Protein AF-A0A1B6HP76-F1 (afdb_monomer_lite)

Radius of gyration: 18.21 Å; chains: 1; bounding box: 45×34×46 Å

Organism: NCBI:txid320908

Sequence (136 aa):
KVAGKNGHASSLRLLALNETFSRAKGLRVGAERPWDQPGVLRDQQDVLLFLCDVDVVFSARFLDRCRWNSRPGSRVYYPVVFSLYNPHVVYTLQGKKVPSETDQLVISRDTGFWRDFGFGMTCQYKSDFLRVRGFE

Secondary structure (DSSP, 8-state):
----S-S--TT------SS---HHHHHHHHHHS---STTT--TT---EEEE--TT----HHHHHHHHHH-BTTTB-B----EEEPPHHHHTGGGTPPP--TTTT---STTTEEE-SS--S-EEEEHHHHHHTTS--

Foldseek 3Di:
DPDDPDDPPLPDDDDDDPDPDDLQVVVVCVLQDDDPDPPPDDNPDWDKDWQDDPPDDDDPVVVVVLVVQEDAPPGKDDDWDWDFDDQCVLQVVVVHDRDDPVVLPDDDPSGTDTDPDDRRTIIYISNVCVVVVHDD

InterPro domains:
  IPR008428 Chondroitin N-acetylgalactosaminyltransferase [PF05679] (10-135)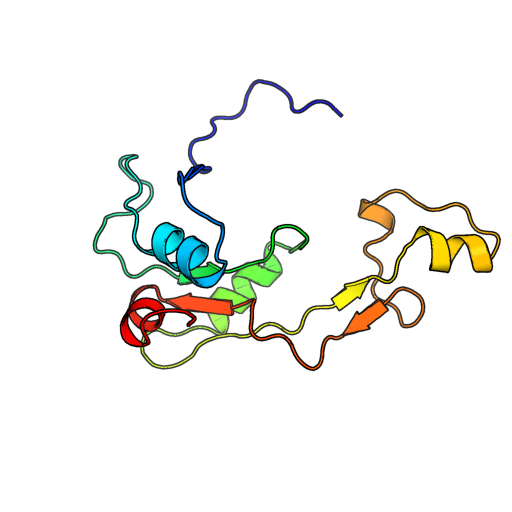
  IPR029044 Nucleotide-diphospho-sugar transferases [G3DSA:3.90.550.10] (11-136)
  IPR029044 Nucleotide-diphospho-sugar transferases [SSF53448] (48-135)
  IPR051227 Chondroitin sulfate glycosyltransferase [PTHR12369] (7-136)

Structure (mmCIF, N/CA/C/O backbone):
data_AF-A0A1B6HP76-F1
#
_entry.id   AF-A0A1B6HP76-F1
#
loop_
_atom_site.group_PDB
_atom_site.id
_atom_site.type_symbol
_atom_site.label_atom_id
_atom_site.label_alt_id
_atom_site.label_comp_id
_atom_site.label_asym_id
_atom_site.label_entity_id
_atom_site.label_seq_id
_atom_site.pdbx_PDB_ins_code
_atom_site.Cartn_x
_atom_site.Cartn_y
_atom_site.Cartn_z
_atom_site.occupancy
_atom_site.B_iso_or_equiv
_atom_site.auth_seq_id
_atom_site.auth_comp_id
_atom_site.auth_asym_id
_atom_site.auth_atom_id
_atom_site.pdbx_PDB_model_num
ATOM 1 N N . LYS A 1 1 ? -1.131 13.540 -18.204 1.00 32.69 1 LYS A N 1
ATOM 2 C CA . LYS A 1 1 ? -2.512 14.018 -18.469 1.00 32.69 1 LYS A CA 1
ATOM 3 C C . LYS A 1 1 ? -3.023 14.662 -17.193 1.00 32.69 1 LYS A C 1
ATOM 5 O O . LYS A 1 1 ? -2.959 14.028 -16.152 1.00 32.69 1 LYS A O 1
ATOM 10 N N . VAL A 1 2 ? -3.426 15.926 -17.286 1.00 32.59 2 VAL A N 1
ATOM 11 C CA . VAL A 1 2 ? -3.998 16.728 -16.198 1.00 32.59 2 VAL A CA 1
ATOM 12 C C . VAL A 1 2 ? -5.201 15.992 -15.608 1.00 32.59 2 VAL A C 1
ATOM 14 O O . VAL A 1 2 ? -6.053 15.525 -16.365 1.00 32.59 2 VAL A O 1
ATOM 17 N N . ALA A 1 3 ? -5.246 15.859 -14.280 1.00 37.62 3 ALA A N 1
ATOM 18 C CA . ALA A 1 3 ? -6.401 15.328 -13.568 1.00 37.62 3 ALA A CA 1
ATOM 19 C C . ALA A 1 3 ? -7.626 16.191 -13.903 1.00 37.62 3 ALA A C 1
ATOM 21 O O . ALA A 1 3 ? -7.684 17.380 -13.583 1.00 37.62 3 ALA A O 1
ATOM 22 N N . GLY A 1 4 ? -8.573 15.592 -14.621 1.00 31.83 4 GLY A N 1
ATOM 23 C CA . GLY A 1 4 ? -9.824 16.225 -14.996 1.00 31.83 4 GLY A CA 1
ATOM 24 C C . GLY A 1 4 ? -10.656 16.538 -13.759 1.00 31.83 4 GLY A C 1
ATOM 25 O O . GLY A 1 4 ? -10.973 15.656 -12.963 1.00 31.83 4 GLY A O 1
ATOM 26 N N . LYS A 1 5 ? -11.032 17.811 -13.633 1.00 40.16 5 LYS A N 1
ATOM 27 C CA . LYS A 1 5 ? -12.183 18.265 -12.852 1.00 40.16 5 LYS A CA 1
ATOM 28 C C . LYS A 1 5 ? -13.416 17.497 -13.342 1.00 40.16 5 LYS A C 1
ATOM 30 O O . LYS A 1 5 ? -13.812 17.723 -14.480 1.00 40.16 5 LYS A O 1
ATOM 35 N N . ASN A 1 6 ? -13.936 16.575 -12.523 1.00 37.81 6 ASN A N 1
ATOM 36 C CA . ASN A 1 6 ? -15.337 16.098 -12.439 1.00 37.81 6 ASN A CA 1
ATOM 37 C C . ASN A 1 6 ? -15.433 14.630 -11.973 1.00 37.81 6 ASN A C 1
ATOM 39 O O . ASN A 1 6 ? -15.997 13.779 -12.652 1.00 37.81 6 ASN A O 1
ATOM 43 N N . GLY A 1 7 ? -14.920 14.338 -10.777 1.00 38.97 7 GLY A N 1
ATOM 44 C CA . GLY A 1 7 ? -15.251 13.123 -10.030 1.00 38.97 7 GLY A CA 1
ATOM 45 C C . GLY A 1 7 ? -15.368 13.486 -8.556 1.00 38.97 7 GLY A C 1
ATOM 46 O O . GLY A 1 7 ? -14.484 14.155 -8.026 1.00 38.97 7 GLY A O 1
ATOM 47 N N . HIS A 1 8 ? -16.474 13.141 -7.900 1.00 43.59 8 HIS A N 1
ATOM 48 C CA . HIS A 1 8 ? -16.643 13.401 -6.470 1.00 43.59 8 HIS A CA 1
ATOM 49 C C . HIS A 1 8 ? -15.506 12.747 -5.669 1.00 43.59 8 HIS A C 1
ATOM 51 O O . HIS A 1 8 ? -15.360 11.529 -5.659 1.00 43.59 8 HIS A O 1
ATOM 57 N N . ALA A 1 9 ? -14.720 13.569 -4.972 1.00 52.56 9 ALA A N 1
ATOM 58 C CA . ALA A 1 9 ? -13.631 13.175 -4.078 1.00 52.56 9 ALA A CA 1
ATOM 59 C C . ALA A 1 9 ? -14.132 12.565 -2.747 1.00 52.56 9 ALA A C 1
ATOM 61 O O . ALA A 1 9 ? -13.529 12.776 -1.699 1.00 52.56 9 ALA A O 1
ATOM 62 N N . SER A 1 10 ? -15.253 11.838 -2.748 1.00 62.25 10 SER A N 1
ATOM 63 C CA . SER A 1 10 ? -15.909 11.351 -1.523 1.00 62.25 10 SER A CA 1
ATOM 64 C C . SER A 1 10 ? -15.186 10.181 -0.847 1.00 62.25 10 SER A C 1
ATOM 66 O O . SER A 1 10 ? -15.558 9.782 0.247 1.00 62.25 10 SER A O 1
ATOM 68 N N . SER A 1 11 ? -14.150 9.615 -1.470 1.00 76.69 11 SER A N 1
ATOM 69 C CA . SER A 1 11 ? -13.377 8.488 -0.929 1.00 76.69 11 SER A CA 1
ATOM 70 C C . SER A 1 11 ? -11.897 8.805 -0.707 1.00 76.69 11 SER A C 1
ATOM 72 O O . SER A 1 11 ? -11.108 7.891 -0.478 1.00 76.69 11 SER A O 1
ATOM 74 N N . LEU A 1 12 ? -11.505 10.085 -0.743 1.00 85.69 12 LEU A N 1
ATOM 75 C CA . LEU A 1 12 ? -10.151 10.528 -0.408 1.00 85.69 12 LEU A CA 1
ATOM 76 C C . LEU A 1 12 ? -10.184 11.545 0.736 1.00 85.69 12 LEU A C 1
ATOM 78 O O . LEU A 1 12 ? -10.937 12.514 0.697 1.00 85.69 12 LEU A O 1
ATOM 82 N N . ARG A 1 13 ? -9.312 11.352 1.727 1.00 86.75 13 ARG A N 1
ATOM 83 C CA . ARG A 1 13 ? -9.107 12.290 2.832 1.00 86.75 13 ARG A CA 1
ATOM 84 C C . ARG A 1 13 ? -7.619 12.525 3.040 1.00 86.75 13 ARG A C 1
ATOM 86 O O . ARG A 1 13 ? -6.851 11.573 3.136 1.00 86.75 13 ARG A O 1
ATOM 93 N N . LEU A 1 14 ? -7.236 13.793 3.152 1.00 90.12 14 LEU A N 1
ATOM 94 C CA . LEU A 1 14 ? -5.881 14.207 3.497 1.00 90.12 14 LEU A CA 1
ATOM 95 C C . LEU A 1 14 ? -5.837 14.638 4.966 1.00 90.12 14 LEU A C 1
ATOM 97 O O . LEU A 1 14 ? -6.643 15.462 5.394 1.00 90.12 14 LEU A O 1
ATOM 101 N N . LEU A 1 15 ? -4.887 14.094 5.725 1.00 90.50 15 LEU A N 1
ATOM 102 C CA . LEU A 1 15 ? -4.619 14.478 7.110 1.00 90.50 15 LEU A CA 1
ATOM 103 C C . LEU A 1 15 ? -3.258 15.171 7.170 1.00 90.50 15 LEU A C 1
ATOM 105 O O . LEU A 1 15 ? -2.228 14.523 7.007 1.00 90.50 15 LEU A O 1
ATOM 109 N N . ALA A 1 16 ? -3.260 16.485 7.389 1.00 92.88 16 ALA A N 1
ATOM 110 C CA . ALA A 1 16 ? -2.043 17.266 7.582 1.00 92.88 16 ALA A CA 1
ATOM 111 C C . ALA A 1 16 ? -1.764 17.428 9.080 1.00 92.88 16 ALA A C 1
ATOM 113 O O . ALA A 1 16 ? -2.647 17.833 9.838 1.00 92.88 16 ALA A O 1
ATOM 114 N N . LEU A 1 17 ? -0.539 17.115 9.500 1.00 92.69 17 LEU A N 1
ATOM 115 C CA . LEU A 1 17 ? -0.081 17.268 10.878 1.00 92.69 17 LEU A CA 1
ATOM 116 C C . LEU A 1 17 ? 1.062 18.281 10.910 1.00 92.69 17 LEU A C 1
ATOM 118 O O . LEU A 1 17 ? 1.961 18.225 10.073 1.00 92.69 17 LEU A O 1
ATOM 122 N N . ASN A 1 18 ? 1.021 19.204 11.869 1.00 94.88 18 ASN A N 1
ATOM 123 C CA . ASN A 1 18 ? 2.077 20.192 12.081 1.00 94.88 18 ASN A CA 1
ATOM 124 C C . ASN A 1 18 ? 3.122 19.649 13.069 1.00 94.88 18 ASN A C 1
ATOM 126 O O . ASN A 1 18 ? 3.294 20.172 14.167 1.00 94.88 18 ASN A O 1
ATOM 130 N N . GLU A 1 19 ? 3.745 18.531 12.709 1.00 94.00 19 GLU A N 1
ATOM 131 C CA . GLU A 1 19 ? 4.777 17.852 13.496 1.00 94.00 19 GLU A CA 1
ATOM 132 C C . GLU A 1 19 ? 5.792 17.178 12.561 1.00 94.00 19 GLU A C 1
ATOM 134 O O . GLU A 1 19 ? 5.532 16.996 11.369 1.00 94.00 19 GLU A O 1
ATOM 139 N N . THR A 1 20 ? 6.959 16.798 13.090 1.00 95.12 20 THR A N 1
ATOM 140 C CA . THR A 1 20 ? 7.945 16.025 12.326 1.00 95.12 20 THR A CA 1
ATOM 141 C C . THR A 1 20 ? 7.351 14.681 11.918 1.00 95.12 20 THR A C 1
ATOM 143 O O . THR A 1 20 ? 6.765 13.970 12.733 1.00 95.12 20 THR A O 1
ATOM 146 N N . PHE A 1 21 ? 7.524 14.315 10.649 1.00 92.12 21 PHE A N 1
ATOM 147 C CA . PHE A 1 21 ? 6.973 13.076 10.122 1.00 92.12 21 PHE A CA 1
ATOM 148 C C . PHE A 1 21 ? 7.524 11.838 10.846 1.00 92.12 21 PHE A C 1
ATOM 150 O O . PHE A 1 21 ? 8.732 11.664 10.998 1.00 92.12 21 PHE A O 1
ATOM 157 N N . SER A 1 22 ? 6.613 10.934 11.203 1.00 92.38 22 SER A N 1
ATOM 158 C CA . SER A 1 22 ? 6.906 9.560 11.605 1.00 92.38 22 SER A CA 1
ATOM 159 C C . SER A 1 22 ? 5.904 8.628 10.930 1.00 92.38 22 SER A C 1
ATOM 161 O O . SER A 1 22 ? 4.693 8.861 10.984 1.00 92.38 22 SER A O 1
ATOM 163 N N . ARG A 1 23 ? 6.399 7.548 10.312 1.00 91.00 23 ARG A N 1
ATOM 164 C CA . ARG A 1 23 ? 5.555 6.538 9.655 1.00 91.00 23 ARG A CA 1
ATOM 165 C C . ARG A 1 23 ? 4.567 5.919 10.643 1.00 91.00 23 ARG A C 1
ATOM 167 O O . ARG A 1 23 ? 3.373 5.881 10.361 1.00 91.00 23 ARG A O 1
ATOM 174 N N . ALA A 1 24 ? 5.060 5.486 11.804 1.00 90.19 24 ALA A N 1
ATOM 175 C CA . ALA A 1 24 ? 4.257 4.913 12.882 1.00 90.19 24 ALA A CA 1
ATOM 176 C C . ALA A 1 24 ? 3.101 5.843 13.280 1.00 90.19 24 ALA A C 1
ATOM 178 O O . ALA A 1 24 ? 1.932 5.445 13.294 1.00 90.19 24 ALA A O 1
ATOM 179 N N . LYS A 1 25 ? 3.417 7.125 13.502 1.00 91.94 25 LYS A N 1
ATOM 180 C CA . LYS A 1 25 ? 2.433 8.157 13.840 1.00 91.94 25 LYS A CA 1
ATOM 181 C C . LYS A 1 25 ? 1.417 8.375 12.719 1.00 91.94 25 LYS A C 1
ATOM 183 O O . LYS A 1 25 ? 0.221 8.420 12.998 1.00 91.94 25 LYS A O 1
ATOM 188 N N . GLY A 1 26 ? 1.874 8.480 11.471 1.00 92.50 26 GLY A N 1
ATOM 189 C CA . GLY A 1 26 ? 1.010 8.677 10.306 1.00 92.50 26 GLY A CA 1
ATOM 190 C C . GLY A 1 26 ? -0.008 7.548 10.138 1.00 92.50 26 GLY A C 1
ATOM 191 O O . GLY A 1 26 ? -1.202 7.813 9.993 1.00 92.50 26 GLY A O 1
ATOM 192 N N . LEU A 1 27 ? 0.440 6.294 10.251 1.00 92.94 27 LEU A N 1
ATOM 193 C CA . LEU A 1 27 ? -0.433 5.117 10.188 1.00 92.94 27 LEU A CA 1
ATOM 194 C C . LEU A 1 27 ? -1.441 5.100 11.340 1.00 92.94 27 LEU A C 1
ATOM 196 O O . LEU A 1 27 ? -2.628 4.858 11.120 1.00 92.94 27 LEU A O 1
ATOM 200 N N . ARG A 1 28 ? -0.988 5.413 12.560 1.00 91.81 28 ARG A N 1
ATOM 201 C CA . ARG A 1 28 ? -1.858 5.482 13.737 1.00 91.81 28 ARG A CA 1
ATOM 202 C C . ARG A 1 28 ? -2.957 6.526 13.578 1.00 91.81 28 ARG A C 1
ATOM 204 O O . ARG A 1 28 ? -4.130 6.209 13.746 1.00 91.81 28 ARG A O 1
ATOM 211 N N . VAL A 1 29 ? -2.585 7.750 13.211 1.00 92.19 29 VAL A N 1
ATOM 212 C CA . VAL A 1 29 ? -3.539 8.844 13.006 1.00 92.19 29 VAL A CA 1
ATOM 213 C C . VAL A 1 29 ? -4.507 8.508 11.869 1.00 92.19 29 VAL A C 1
ATOM 215 O O . VAL A 1 29 ? -5.706 8.730 12.017 1.00 92.19 29 VAL A O 1
ATOM 218 N N . GLY A 1 30 ? -4.027 7.918 10.771 1.00 91.06 30 GLY A N 1
ATOM 219 C CA . GLY A 1 30 ? -4.880 7.476 9.666 1.00 91.06 30 GLY A CA 1
ATOM 220 C C . GLY A 1 30 ? -5.904 6.406 10.064 1.00 91.06 30 GLY A C 1
ATOM 221 O O . GLY A 1 30 ? -7.043 6.458 9.609 1.00 91.06 30 GLY A O 1
ATOM 222 N N . ALA A 1 31 ? -5.530 5.468 10.939 1.00 90.75 31 ALA A N 1
ATOM 223 C CA . ALA A 1 31 ? -6.416 4.403 11.415 1.00 90.75 31 ALA A CA 1
ATOM 224 C C . ALA A 1 31 ? -7.413 4.867 12.495 1.00 90.75 31 ALA A C 1
ATOM 226 O O . ALA A 1 31 ? -8.545 4.378 12.559 1.00 90.75 31 ALA A O 1
ATOM 227 N N . GLU A 1 32 ? -6.992 5.781 13.375 1.00 8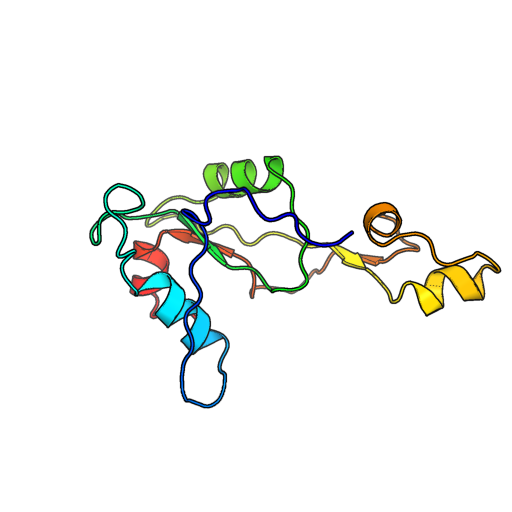8.00 32 GLU A N 1
ATOM 228 C CA . GLU A 1 32 ? -7.800 6.252 14.504 1.00 88.00 32 GLU A CA 1
ATOM 229 C C . GLU A 1 32 ? -8.809 7.328 14.098 1.00 88.00 32 GLU A C 1
ATOM 231 O O . GLU A 1 32 ? -9.902 7.360 14.661 1.00 88.00 32 GLU A O 1
ATOM 236 N N . ARG A 1 33 ? -8.477 8.200 13.135 1.00 86.56 33 ARG A N 1
ATOM 237 C CA . ARG A 1 33 ? -9.310 9.363 12.805 1.00 86.56 33 ARG A CA 1
ATOM 238 C C . ARG A 1 33 ? -10.627 8.959 12.110 1.00 86.56 33 ARG A C 1
ATOM 240 O O . ARG A 1 33 ? -10.577 8.460 10.985 1.00 86.56 33 ARG A O 1
ATOM 247 N N . PRO A 1 34 ? -11.794 9.272 12.712 1.00 78.56 34 PRO A N 1
ATOM 248 C CA . PRO A 1 34 ? -13.127 9.137 12.112 1.00 78.56 34 PRO A CA 1
ATOM 249 C C . PRO A 1 34 ? -13.232 9.666 10.692 1.00 78.56 34 PRO A C 1
ATOM 251 O O . PRO A 1 34 ? -12.663 10.717 10.403 1.00 78.56 34 PRO A O 1
ATOM 254 N N . TRP A 1 35 ? -13.983 8.994 9.821 1.00 80.06 35 TRP A N 1
ATOM 255 C CA . TRP A 1 35 ? -14.417 9.597 8.562 1.00 80.06 35 TRP A CA 1
ATOM 256 C C . TRP A 1 35 ? -15.615 10.501 8.842 1.00 80.06 35 TRP A C 1
ATOM 258 O O . TRP A 1 35 ? -16.682 10.020 9.201 1.00 80.06 35 TRP A O 1
ATOM 268 N N . ASP A 1 36 ? -15.447 11.808 8.642 1.00 70.50 36 ASP A N 1
ATOM 269 C CA . ASP A 1 36 ? -16.478 12.806 8.965 1.00 70.50 36 ASP A CA 1
ATOM 270 C C . ASP A 1 36 ? -17.699 12.738 8.018 1.00 70.50 36 ASP A C 1
ATOM 272 O O . ASP A 1 36 ? -18.724 13.373 8.257 1.00 70.50 36 ASP A O 1
ATOM 276 N N . GLN A 1 37 ? -17.601 11.971 6.923 1.00 68.81 37 GLN A N 1
ATOM 277 C CA . GLN A 1 37 ? -18.659 11.836 5.925 1.00 68.81 37 GLN A CA 1
ATOM 278 C C . GLN A 1 37 ? -19.683 10.755 6.315 1.00 68.81 37 GLN A C 1
ATOM 280 O O . GLN A 1 37 ? -19.317 9.579 6.448 1.00 68.81 37 GLN A O 1
ATOM 285 N N . PRO A 1 38 ? -20.980 11.108 6.423 1.00 60.59 38 PRO A N 1
ATOM 286 C CA . PRO A 1 38 ? -22.043 10.145 6.677 1.00 60.59 38 PRO A CA 1
ATOM 287 C C . PRO A 1 38 ? -22.050 9.023 5.630 1.00 60.59 38 PRO A C 1
ATOM 289 O O . PRO A 1 38 ? -22.068 9.282 4.430 1.00 60.59 38 PRO A O 1
ATOM 292 N N . GLY A 1 39 ? -22.065 7.768 6.085 1.00 60.25 39 GLY A N 1
ATOM 293 C CA . GLY A 1 39 ? -22.223 6.593 5.218 1.00 60.25 39 GLY A CA 1
ATOM 294 C C . GLY A 1 39 ? -20.935 5.972 4.669 1.00 60.25 39 GLY A C 1
ATOM 295 O O . GLY A 1 39 ? -21.028 4.924 4.038 1.00 60.25 39 GLY A O 1
ATOM 296 N N . VAL A 1 40 ? -19.752 6.546 4.931 1.00 64.06 40 VAL A N 1
ATOM 297 C CA . VAL A 1 40 ? -18.476 5.946 4.495 1.00 64.06 40 VAL A CA 1
ATOM 298 C C . VAL A 1 40 ? -17.992 4.892 5.492 1.00 64.06 40 VAL A C 1
ATOM 300 O O . VAL A 1 40 ? -17.835 3.734 5.121 1.00 64.06 40 VAL A O 1
ATOM 303 N N . LEU A 1 41 ? -17.809 5.258 6.764 1.00 61.81 41 LEU A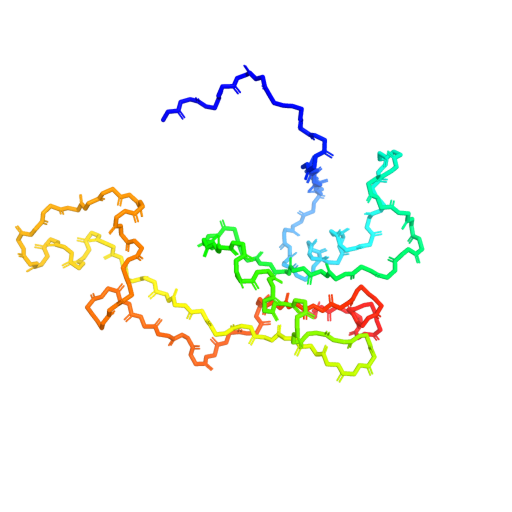 N 1
ATOM 304 C CA . LEU A 1 41 ? -17.444 4.349 7.857 1.00 61.81 41 LEU A CA 1
ATOM 305 C C . LEU A 1 41 ? -18.007 4.900 9.172 1.00 61.81 41 LEU A C 1
ATOM 307 O O . LEU A 1 41 ? -17.892 6.094 9.430 1.00 61.81 41 LEU A O 1
ATOM 311 N N . ARG A 1 42 ? -18.618 4.052 10.011 1.00 62.03 42 ARG A N 1
ATOM 312 C CA . ARG A 1 42 ? -19.019 4.447 11.376 1.00 62.03 42 ARG A CA 1
ATOM 313 C C . ARG A 1 42 ? -17.824 4.302 12.319 1.00 62.03 42 ARG A C 1
ATOM 315 O O . ARG A 1 42 ? -17.079 3.333 12.199 1.00 62.03 42 ARG A O 1
ATOM 322 N N . ASP A 1 43 ? -17.695 5.190 13.302 1.00 59.47 43 ASP A N 1
ATOM 323 C CA . ASP A 1 43 ? -16.550 5.237 14.234 1.00 59.47 43 ASP A CA 1
ATOM 324 C C . ASP A 1 43 ? -16.234 3.924 14.959 1.00 59.47 43 ASP A C 1
ATOM 326 O O . ASP A 1 43 ? -15.076 3.654 15.282 1.00 59.47 43 ASP A O 1
ATOM 330 N N . GLN A 1 44 ? -17.246 3.082 15.167 1.00 63.72 44 GLN A N 1
ATOM 331 C CA . GLN A 1 44 ? -17.135 1.809 15.882 1.00 63.72 44 GLN A CA 1
ATOM 332 C C . GLN A 1 44 ? -16.974 0.583 14.973 1.00 63.72 44 GLN A C 1
ATOM 334 O O . GLN A 1 44 ? -16.986 -0.543 15.466 1.00 63.72 44 GLN A O 1
ATOM 339 N N . GLN A 1 45 ? -16.860 0.757 13.655 1.00 80.12 45 GLN A N 1
ATOM 340 C CA . GLN A 1 45 ? -16.766 -0.389 12.759 1.00 80.12 45 GLN A CA 1
ATOM 341 C C . GLN A 1 45 ? -15.335 -0.932 12.717 1.00 80.12 45 GLN A C 1
ATOM 343 O O . GLN A 1 45 ? -14.380 -0.197 12.455 1.00 80.12 45 GLN A O 1
ATOM 348 N N . ASP A 1 46 ? -15.192 -2.235 12.961 1.00 89.69 46 ASP A N 1
ATOM 349 C CA . ASP A 1 46 ? -13.919 -2.915 12.761 1.00 89.69 46 ASP A CA 1
ATOM 350 C C . ASP A 1 46 ? -13.697 -3.149 11.265 1.00 89.69 46 ASP A C 1
ATOM 352 O O . ASP A 1 46 ? -14.343 -3.987 10.631 1.00 89.69 46 ASP A O 1
ATOM 356 N N . VAL A 1 47 ? -12.815 -2.339 10.690 1.00 91.62 47 VAL A N 1
ATOM 357 C CA . VAL A 1 47 ? -12.545 -2.293 9.253 1.00 91.62 47 VAL A CA 1
ATOM 358 C C . VAL A 1 47 ? -11.229 -2.979 8.929 1.00 91.62 47 VAL A C 1
ATOM 360 O O . VAL A 1 47 ? -10.282 -2.929 9.713 1.00 91.62 47 VAL A O 1
ATOM 363 N N . LEU A 1 48 ? -11.151 -3.580 7.743 1.00 94.50 48 LEU A N 1
ATOM 364 C CA . LEU A 1 48 ? -9.889 -4.072 7.207 1.00 94.50 48 LEU A CA 1
ATOM 365 C C . LEU A 1 48 ? -9.072 -2.890 6.675 1.00 94.50 48 LEU A C 1
ATOM 367 O O . LEU A 1 48 ? -9.482 -2.224 5.725 1.00 94.50 48 LEU A O 1
ATOM 371 N N . LEU A 1 49 ? -7.914 -2.653 7.280 1.00 94.81 49 LEU A N 1
ATOM 372 C CA . LEU A 1 49 ? -6.956 -1.639 6.864 1.00 94.81 49 LEU A CA 1
ATOM 373 C C . LEU A 1 49 ? -5.934 -2.273 5.926 1.00 94.81 49 LEU A C 1
ATOM 375 O O . LEU A 1 49 ? -5.334 -3.291 6.271 1.00 94.81 49 LEU A O 1
ATOM 379 N N . PHE A 1 50 ? -5.704 -1.648 4.774 1.00 96.00 50 PHE A N 1
ATOM 380 C CA . PHE A 1 50 ? -4.513 -1.887 3.966 1.00 96.00 50 PHE A CA 1
ATOM 381 C C . PHE A 1 50 ? -3.554 -0.718 4.176 1.00 96.00 50 PHE A C 1
ATOM 383 O O . PHE A 1 50 ? -3.843 0.409 3.781 1.00 96.00 50 PHE A O 1
ATOM 390 N N . LEU A 1 51 ? -2.436 -0.992 4.838 1.00 95.06 51 LEU A N 1
ATOM 391 C CA . LEU A 1 51 ? -1.382 -0.021 5.099 1.00 95.06 51 LEU A CA 1
ATOM 392 C C . LEU A 1 51 ? -0.311 -0.197 4.019 1.00 95.06 51 LEU A C 1
ATOM 394 O O . LEU A 1 51 ? 0.231 -1.295 3.868 1.00 95.06 51 LEU A O 1
ATOM 398 N N . CYS A 1 52 ? -0.051 0.858 3.246 1.00 94.25 52 CYS A N 1
ATOM 399 C CA . CYS A 1 52 ? 0.844 0.826 2.094 1.00 94.25 52 CYS A CA 1
ATOM 400 C C . CYS A 1 52 ? 1.722 2.075 2.003 1.00 94.25 52 CYS A C 1
ATOM 402 O O . CYS A 1 52 ? 1.338 3.148 2.472 1.00 94.25 52 CYS A O 1
ATOM 404 N N . ASP A 1 53 ? 2.878 1.925 1.359 1.00 91.56 53 ASP A N 1
ATOM 405 C CA . ASP A 1 53 ? 3.733 3.053 1.005 1.00 91.56 53 ASP A CA 1
ATOM 406 C C . ASP A 1 53 ? 3.148 3.821 -0.198 1.00 91.56 53 ASP A C 1
ATOM 408 O O . ASP A 1 53 ? 2.287 3.323 -0.931 1.00 91.56 53 ASP A O 1
ATOM 412 N N . VAL A 1 54 ? 3.590 5.069 -0.378 1.00 91.88 54 VAL A N 1
ATOM 413 C CA . VAL A 1 54 ? 3.078 5.990 -1.413 1.00 91.88 54 VAL A CA 1
ATOM 414 C C . VAL A 1 54 ? 3.569 5.657 -2.825 1.00 91.88 54 VAL A C 1
ATOM 416 O O . VAL A 1 54 ? 3.018 6.154 -3.802 1.00 91.88 54 VAL A O 1
ATOM 419 N N . ASP A 1 55 ? 4.601 4.827 -2.931 1.00 91.00 55 ASP A N 1
ATOM 420 C CA . ASP A 1 55 ? 5.303 4.436 -4.153 1.00 91.00 55 ASP A CA 1
ATOM 421 C C . ASP A 1 55 ? 4.932 3.015 -4.615 1.00 91.00 55 ASP A C 1
ATOM 423 O O . ASP A 1 55 ? 5.702 2.343 -5.301 1.00 91.00 55 ASP A O 1
ATOM 427 N N . VAL A 1 56 ? 3.730 2.549 -4.261 1.00 92.00 56 VAL A N 1
ATOM 428 C CA . VAL A 1 56 ? 3.255 1.199 -4.582 1.00 92.00 56 VAL A CA 1
ATOM 429 C C . VAL A 1 56 ? 2.093 1.225 -5.566 1.00 92.00 56 VAL A C 1
ATOM 431 O O . VAL A 1 56 ? 1.095 1.917 -5.374 1.00 92.00 56 VAL A O 1
ATOM 434 N N . VAL A 1 57 ? 2.179 0.364 -6.582 1.00 93.81 57 VAL A N 1
ATOM 435 C CA . VAL A 1 57 ? 1.064 0.045 -7.480 1.00 93.81 57 VAL A CA 1
ATOM 436 C C . VAL A 1 57 ? 0.469 -1.309 -7.100 1.00 93.81 57 VAL A C 1
ATOM 438 O O . VAL A 1 57 ? 1.185 -2.298 -6.943 1.00 93.81 57 VAL A O 1
ATOM 441 N N . PHE A 1 58 ? -0.857 -1.378 -6.979 1.00 94.56 58 PHE A N 1
ATOM 442 C CA . PHE A 1 58 ? -1.581 -2.613 -6.680 1.00 94.56 58 PHE A CA 1
ATOM 443 C C . PHE A 1 58 ? -2.841 -2.754 -7.540 1.00 94.56 58 PHE A C 1
ATOM 445 O O . PHE A 1 58 ? -3.366 -1.790 -8.090 1.00 94.56 58 PHE A O 1
ATOM 452 N N . SER A 1 59 ? -3.333 -3.988 -7.661 1.00 93.75 59 SER A N 1
ATOM 453 C CA . SER A 1 59 ? -4.546 -4.316 -8.419 1.00 93.75 59 SER A CA 1
ATOM 454 C C . SER A 1 59 ? -5.743 -4.560 -7.502 1.00 93.75 59 SER A C 1
ATOM 456 O O . SER A 1 59 ? -5.586 -4.874 -6.325 1.00 93.75 59 SER A O 1
ATOM 458 N N . ALA A 1 60 ? -6.960 -4.534 -8.049 1.00 95.50 60 ALA A N 1
ATOM 459 C CA . ALA A 1 60 ? -8.154 -4.944 -7.302 1.00 95.50 60 ALA A CA 1
ATOM 460 C C . ALA A 1 60 ? -8.035 -6.384 -6.758 1.00 95.50 60 ALA A C 1
ATOM 462 O O . ALA A 1 60 ? -8.355 -6.644 -5.602 1.00 95.50 60 ALA A O 1
ATOM 463 N N . ARG A 1 61 ? -7.443 -7.302 -7.538 1.00 95.94 61 ARG A N 1
ATOM 464 C CA . ARG A 1 61 ? -7.186 -8.693 -7.120 1.00 95.94 61 ARG A CA 1
ATOM 465 C C . ARG A 1 61 ? -6.255 -8.795 -5.905 1.00 95.94 61 ARG A C 1
ATOM 467 O O . ARG A 1 61 ? -6.278 -9.794 -5.189 1.00 95.94 61 ARG A O 1
ATOM 474 N N . PHE A 1 62 ? -5.389 -7.806 -5.682 1.00 96.00 62 PHE A N 1
ATOM 475 C CA . PHE A 1 62 ? -4.595 -7.743 -4.456 1.00 96.00 62 PHE A CA 1
ATOM 476 C C . PHE A 1 62 ? -5.482 -7.488 -3.228 1.00 96.00 62 PHE A C 1
ATOM 478 O O . PHE A 1 62 ? -5.304 -8.155 -2.210 1.00 96.00 62 PHE A O 1
ATOM 485 N N . LEU A 1 63 ? -6.481 -6.609 -3.338 1.00 96.00 63 LEU A N 1
ATOM 486 C CA . LEU A 1 63 ? -7.413 -6.327 -2.243 1.00 96.00 63 LEU A CA 1
ATOM 487 C C . LEU A 1 63 ? -8.239 -7.565 -1.860 1.00 96.00 63 LEU A C 1
ATOM 489 O O . LEU A 1 63 ? -8.479 -7.797 -0.676 1.00 96.00 63 LEU A O 1
ATOM 493 N N . ASP A 1 64 ? -8.592 -8.419 -2.825 1.00 97.50 64 ASP A N 1
ATOM 494 C CA . ASP A 1 64 ? -9.231 -9.709 -2.528 1.00 97.50 64 ASP A CA 1
ATOM 495 C C . ASP A 1 64 ? -8.320 -10.625 -1.706 1.00 97.50 64 ASP A C 1
ATOM 497 O O . ASP A 1 64 ? -8.771 -11.240 -0.740 1.00 97.50 64 ASP A O 1
ATOM 501 N N . ARG A 1 65 ? -7.013 -10.663 -2.009 1.00 96.94 65 ARG A N 1
ATOM 502 C CA . ARG A 1 65 ? -6.049 -11.418 -1.192 1.00 96.94 65 ARG A CA 1
ATOM 503 C C . ARG A 1 65 ? -5.947 -10.866 0.222 1.00 96.94 65 ARG A C 1
ATOM 505 O O . ARG A 1 65 ? -5.868 -11.668 1.148 1.00 96.94 65 ARG A O 1
ATOM 512 N N . CYS A 1 66 ? -5.989 -9.547 0.399 1.00 97.25 66 CYS A N 1
ATOM 513 C CA . CYS A 1 66 ? -6.067 -8.945 1.727 1.00 97.25 66 CYS A CA 1
ATOM 514 C C . CYS A 1 66 ? -7.303 -9.421 2.491 1.00 97.25 66 CYS A C 1
ATOM 516 O O . CYS A 1 66 ? -7.191 -9.879 3.622 1.00 97.25 66 CYS A O 1
ATOM 518 N N . AR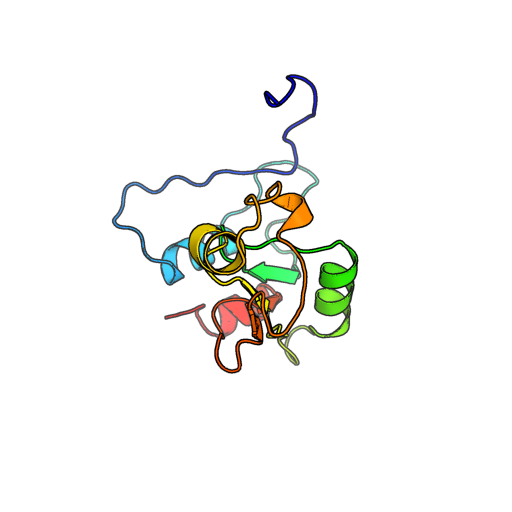G A 1 67 ? -8.476 -9.413 1.853 1.00 96.94 67 ARG A N 1
ATOM 519 C CA . ARG A 1 67 ? -9.722 -9.882 2.479 1.00 96.94 67 ARG A CA 1
ATOM 520 C C . ARG A 1 67 ? -9.681 -11.372 2.815 1.00 96.94 67 ARG A C 1
ATOM 522 O O . ARG A 1 67 ? -10.129 -11.766 3.884 1.00 96.94 67 ARG A O 1
ATOM 529 N N . TRP A 1 68 ? -9.131 -12.204 1.932 1.00 97.31 68 TRP A N 1
ATOM 530 C CA . TRP A 1 68 ? -9.065 -13.654 2.139 1.00 97.31 68 TRP A CA 1
ATOM 531 C C . TRP A 1 68 ? -8.007 -14.096 3.147 1.00 97.31 68 TRP A C 1
ATOM 533 O O . TRP A 1 68 ? -8.161 -15.164 3.740 1.00 97.31 68 TRP A O 1
ATOM 543 N N . ASN A 1 69 ? -6.944 -13.310 3.346 1.00 97.69 69 ASN A N 1
ATOM 544 C CA . ASN A 1 69 ? -5.812 -13.669 4.205 1.00 97.69 69 ASN A CA 1
ATOM 545 C C . ASN A 1 69 ? -5.756 -12.904 5.531 1.00 97.69 69 ASN A C 1
ATOM 547 O O . ASN A 1 69 ? -4.891 -13.199 6.348 1.00 97.69 69 ASN A O 1
ATOM 551 N N . SER A 1 70 ? -6.704 -12.012 5.807 1.00 97.75 70 SER A N 1
ATOM 552 C CA . SER A 1 70 ? -6.820 -11.328 7.099 1.00 97.75 70 SER A CA 1
ATOM 553 C C . SER A 1 70 ? -8.069 -11.798 7.844 1.00 97.75 70 SER A C 1
ATOM 555 O O . SER A 1 70 ? -9.101 -12.071 7.235 1.00 97.75 70 SER A O 1
ATOM 557 N N . ARG A 1 71 ? -7.981 -11.948 9.168 1.00 97.06 71 ARG A N 1
ATOM 558 C CA . ARG A 1 71 ? -9.115 -12.322 10.027 1.00 97.06 71 ARG A CA 1
ATOM 559 C C . ARG A 1 71 ? -8.977 -11.631 11.389 1.00 97.06 71 ARG A C 1
ATOM 561 O O . ARG A 1 71 ? -7.926 -11.823 12.005 1.00 97.06 71 ARG A O 1
ATOM 568 N N . PRO A 1 72 ? -10.010 -10.916 11.881 1.00 95.31 72 PRO A N 1
ATOM 569 C CA . PRO A 1 72 ? -9.921 -10.195 13.148 1.00 95.31 72 PRO A CA 1
ATOM 570 C C . PRO A 1 72 ? -9.552 -11.144 14.286 1.00 95.31 72 PRO A C 1
ATOM 572 O O . PRO A 1 72 ? -10.091 -12.251 14.373 1.00 95.31 72 PRO A O 1
ATOM 575 N N . GLY A 1 73 ? -8.619 -10.730 15.139 1.00 95.31 73 GLY A N 1
ATOM 576 C CA . GLY A 1 73 ? -8.187 -11.479 16.318 1.00 95.31 73 GLY A CA 1
ATOM 577 C C . GLY A 1 73 ? -7.380 -12.745 16.024 1.00 95.31 73 GLY A C 1
ATOM 578 O O . GLY A 1 73 ? -7.040 -13.463 16.959 1.00 95.31 73 GLY A O 1
ATOM 579 N N . SER A 1 74 ? -7.085 -13.050 14.756 1.00 95.69 74 SER A N 1
ATOM 580 C CA . SER A 1 74 ? -6.528 -14.353 14.377 1.00 95.69 74 SER A CA 1
ATOM 581 C C . SER A 1 74 ? -5.416 -14.287 13.336 1.00 95.69 74 SER A C 1
ATOM 583 O O . SER A 1 74 ? -4.454 -15.042 13.457 1.00 95.69 74 SER A O 1
ATOM 585 N N . ARG A 1 75 ? -5.525 -13.440 12.304 1.00 96.12 75 ARG A N 1
ATOM 586 C CA . ARG A 1 75 ? -4.576 -13.464 11.184 1.00 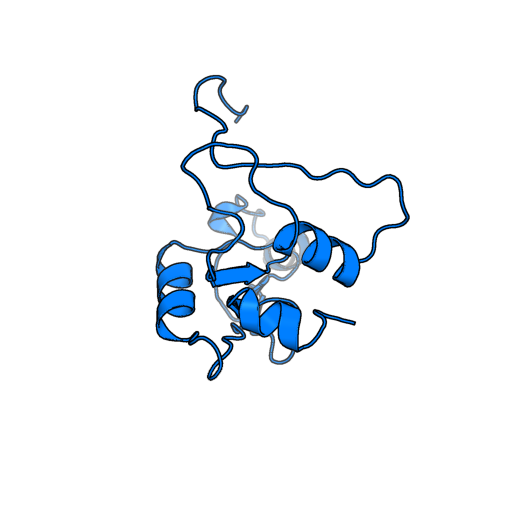96.12 75 ARG A CA 1
ATOM 587 C C . ARG A 1 75 ? -4.384 -12.090 10.553 1.00 96.12 75 ARG A C 1
ATOM 589 O O . ARG A 1 75 ? -5.351 -11.438 10.163 1.00 96.12 75 ARG A O 1
ATOM 596 N N . VAL A 1 76 ? -3.121 -11.728 10.368 1.00 95.56 76 VAL A N 1
ATOM 597 C CA . VAL A 1 76 ? -2.662 -10.545 9.634 1.00 95.56 76 VAL A CA 1
ATOM 598 C C . VAL A 1 76 ? -1.970 -10.998 8.350 1.00 95.56 76 VAL A C 1
ATOM 600 O O . VAL A 1 76 ? -1.269 -12.009 8.351 1.00 95.56 76 VAL A O 1
ATOM 603 N N . TYR A 1 77 ? -2.163 -10.262 7.255 1.00 96.44 77 TYR A N 1
ATOM 604 C CA . TYR A 1 77 ? -1.542 -10.567 5.969 1.00 96.44 77 TYR A CA 1
ATOM 605 C C . TYR A 1 77 ? -0.413 -9.586 5.652 1.00 96.44 77 TYR A C 1
ATOM 607 O O . TYR A 1 77 ? -0.659 -8.398 5.457 1.00 96.44 77 TYR A O 1
ATOM 615 N N . TYR A 1 78 ? 0.810 -10.105 5.540 1.00 95.00 78 TYR A N 1
ATOM 616 C CA . TYR A 1 78 ? 1.984 -9.367 5.075 1.00 95.00 78 TYR A CA 1
ATOM 617 C C . TYR A 1 78 ? 2.283 -9.757 3.622 1.00 95.00 78 TYR A C 1
ATOM 619 O O . TYR A 1 78 ? 2.720 -10.884 3.373 1.00 95.00 78 TYR A O 1
ATOM 627 N N . PRO A 1 79 ? 2.000 -8.886 2.639 1.00 94.06 79 PRO A N 1
ATOM 628 C CA . PRO A 1 79 ? 2.234 -9.209 1.244 1.00 94.06 79 PRO A CA 1
ATOM 629 C C . PRO A 1 79 ? 3.721 -9.162 0.886 1.00 94.06 79 PRO A C 1
ATOM 631 O O . PRO A 1 79 ? 4.431 -8.223 1.233 1.00 94.06 79 PRO A O 1
ATOM 634 N N . VAL A 1 80 ? 4.163 -10.140 0.095 1.00 92.62 80 VAL A N 1
ATOM 635 C CA . VAL A 1 80 ? 5.457 -10.083 -0.592 1.00 92.62 80 VAL A CA 1
ATOM 636 C C . VAL A 1 80 ? 5.319 -9.150 -1.794 1.00 92.62 80 VAL A C 1
ATOM 638 O O . VAL A 1 80 ? 4.434 -9.339 -2.634 1.00 92.62 80 VAL A O 1
ATOM 641 N N . VAL A 1 81 ? 6.177 -8.134 -1.869 1.00 93.00 81 VAL A N 1
ATOM 642 C CA . VAL A 1 81 ? 6.138 -7.103 -2.916 1.00 93.00 81 VAL A CA 1
ATOM 643 C C . VAL A 1 81 ? 7.326 -7.216 -3.861 1.00 93.00 81 VAL A C 1
ATOM 645 O O . VAL A 1 81 ? 8.419 -7.627 -3.467 1.00 93.00 81 VAL A O 1
ATOM 648 N N . PHE A 1 82 ? 7.109 -6.837 -5.117 1.00 94.94 82 PHE A N 1
ATOM 649 C CA . PHE A 1 82 ? 8.152 -6.781 -6.133 1.00 94.94 82 PHE A CA 1
ATOM 650 C C . PHE A 1 82 ? 8.728 -5.366 -6.198 1.00 94.94 82 PHE A C 1
ATOM 652 O O . PHE A 1 82 ? 7.979 -4.405 -6.353 1.00 94.94 82 PHE A O 1
ATOM 659 N N . SER A 1 83 ? 10.046 -5.235 -6.066 1.00 94.94 83 SER A N 1
ATOM 660 C CA . SER A 1 83 ? 10.737 -3.946 -6.166 1.00 94.94 83 SER A CA 1
ATOM 661 C C . SER A 1 83 ? 11.381 -3.811 -7.519 1.00 94.94 83 SER A C 1
ATOM 663 O O . SER A 1 83 ? 12.217 -4.636 -7.884 1.00 94.94 83 SER A O 1
ATOM 665 N N . LEU A 1 84 ? 11.020 -2.749 -8.227 1.00 95.69 84 LEU A N 1
ATOM 666 C CA . LEU A 1 84 ? 11.635 -2.419 -9.497 1.00 95.69 84 LEU A CA 1
ATOM 667 C C . LEU A 1 84 ? 13.016 -1.805 -9.263 1.00 95.69 84 LEU A C 1
ATOM 669 O O . LEU A 1 84 ? 13.211 -0.989 -8.360 1.00 95.69 84 LEU A O 1
ATOM 673 N N . TYR A 1 85 ? 13.976 -2.198 -10.091 1.00 95.31 85 TYR A N 1
ATOM 674 C CA . TYR A 1 85 ? 15.234 -1.476 -10.212 1.00 95.31 85 TYR A CA 1
ATOM 675 C C . TYR A 1 85 ? 15.006 -0.108 -10.854 1.00 95.31 85 TYR A C 1
ATOM 677 O O . TYR A 1 85 ? 13.969 0.153 -11.463 1.00 95.31 85 TYR A O 1
ATOM 685 N N . ASN A 1 86 ? 16.009 0.766 -10.760 1.00 94.75 86 ASN A N 1
ATOM 686 C CA . ASN A 1 86 ? 15.952 2.052 -11.440 1.00 94.75 86 ASN A CA 1
ATOM 687 C C . ASN A 1 86 ? 15.848 1.829 -12.968 1.00 94.75 86 ASN A C 1
ATOM 689 O O . ASN A 1 86 ? 16.794 1.302 -13.569 1.00 94.75 86 ASN A O 1
ATOM 693 N N . PRO A 1 87 ? 14.747 2.252 -13.618 1.00 93.38 87 PRO A N 1
ATOM 694 C CA . PRO A 1 87 ? 14.533 2.012 -15.042 1.00 93.38 87 PRO A CA 1
ATOM 695 C C . PRO A 1 87 ? 15.589 2.718 -15.905 1.00 93.38 87 PRO A C 1
ATOM 697 O O . PRO A 1 87 ? 15.993 2.200 -16.945 1.00 93.38 87 PRO A O 1
ATOM 700 N N . HIS A 1 88 ? 16.120 3.858 -15.457 1.00 92.88 88 HIS A N 1
ATOM 701 C CA . HIS A 1 88 ? 17.197 4.541 -16.170 1.00 92.88 88 HIS A CA 1
ATOM 702 C C . HIS A 1 88 ? 18.495 3.740 -16.189 1.00 92.88 88 HIS A C 1
ATOM 704 O O . HIS A 1 88 ? 19.294 3.954 -17.090 1.00 92.88 88 HIS A O 1
ATOM 710 N N . VAL A 1 89 ? 18.706 2.811 -15.256 1.00 93.88 89 VAL A N 1
ATOM 711 C CA . VAL A 1 89 ? 19.869 1.916 -15.272 1.00 93.88 89 VAL A CA 1
ATOM 712 C C . VAL A 1 89 ? 19.581 0.692 -16.141 1.00 93.88 89 VAL A C 1
ATOM 714 O O . VAL A 1 89 ? 20.329 0.412 -17.073 1.00 93.88 89 VAL A O 1
ATOM 717 N N . VAL A 1 90 ? 18.466 -0.004 -15.890 1.00 93.81 90 VAL A N 1
ATOM 718 C CA . VAL A 1 90 ? 18.142 -1.277 -16.562 1.00 93.81 90 VAL A CA 1
ATOM 719 C C . VAL A 1 90 ? 18.007 -1.121 -18.077 1.00 93.81 90 VAL A C 1
ATOM 721 O O . VAL A 1 90 ? 18.550 -1.930 -18.826 1.00 93.81 90 VAL A O 1
ATOM 724 N N . TYR A 1 91 ? 17.301 -0.089 -18.548 1.00 92.56 91 TYR A N 1
ATOM 725 C CA . TYR A 1 91 ? 17.039 0.063 -19.981 1.00 92.56 91 TYR A CA 1
ATOM 726 C C . TYR A 1 91 ? 18.235 0.654 -20.737 1.00 92.56 91 TYR A C 1
ATOM 728 O O . TYR A 1 91 ? 18.567 0.167 -21.819 1.00 92.56 91 TYR A O 1
ATOM 736 N N . THR A 1 92 ? 18.923 1.653 -20.173 1.00 92.19 92 THR A N 1
ATOM 737 C CA . THR A 1 92 ? 20.025 2.327 -20.885 1.00 92.19 92 THR A CA 1
ATOM 738 C C . THR A 1 92 ? 21.252 1.435 -21.053 1.00 92.19 92 THR A C 1
ATOM 740 O O . THR A 1 92 ? 21.842 1.439 -22.131 1.00 92.19 92 THR A O 1
ATOM 743 N N . LEU A 1 93 ? 21.584 0.597 -20.060 1.00 91.94 93 LEU A N 1
ATOM 744 C CA . LEU A 1 93 ? 22.671 -0.385 -20.172 1.00 91.94 93 LEU A CA 1
ATOM 745 C C . LEU A 1 93 ? 22.416 -1.436 -21.264 1.00 91.94 93 LEU A C 1
ATOM 747 O O . LEU A 1 93 ? 23.357 -2.024 -21.786 1.00 91.94 93 LEU A O 1
ATOM 751 N N . GLN A 1 94 ? 21.154 -1.647 -21.645 1.00 89.38 94 GLN A N 1
ATOM 752 C CA . GLN A 1 94 ? 20.755 -2.537 -22.738 1.00 89.38 94 GLN A CA 1
ATOM 753 C C . GLN A 1 94 ? 20.603 -1.807 -24.086 1.00 89.38 94 GLN A C 1
ATOM 755 O O . GLN A 1 94 ? 20.100 -2.397 -25.041 1.00 89.38 94 GLN A O 1
ATOM 760 N N . GLY A 1 95 ? 20.952 -0.516 -24.170 1.00 92.56 95 GLY A N 1
ATOM 761 C CA . GLY A 1 95 ? 20.740 0.303 -25.370 1.00 92.56 95 GLY A CA 1
ATOM 762 C C . GLY A 1 95 ? 19.263 0.566 -25.692 1.00 92.56 95 GLY A C 1
ATOM 763 O O . GLY A 1 95 ? 18.930 0.937 -26.816 1.00 92.56 95 GLY A O 1
ATOM 764 N N . LYS A 1 96 ? 18.360 0.361 -24.724 1.00 92.06 96 LYS A N 1
ATOM 765 C CA . LYS A 1 96 ? 16.916 0.551 -24.887 1.00 92.06 96 LYS A CA 1
ATOM 766 C C . LYS A 1 96 ? 16.486 1.911 -24.347 1.00 92.06 96 LYS A C 1
ATOM 768 O O . LYS A 1 96 ? 17.015 2.420 -23.359 1.00 92.06 96 LYS A O 1
ATOM 773 N N . LYS A 1 97 ? 15.457 2.484 -24.971 1.00 94.50 97 LYS A N 1
ATOM 774 C CA . LYS A 1 97 ? 14.772 3.666 -24.442 1.00 94.50 97 LYS A CA 1
ATOM 775 C C . LYS A 1 97 ? 13.976 3.280 -23.192 1.00 94.50 97 LYS A C 1
ATOM 777 O O . LYS A 1 97 ? 13.320 2.242 -23.182 1.00 94.50 97 LYS A O 1
ATOM 782 N N . VAL A 1 98 ? 14.002 4.137 -22.171 1.00 95.00 98 VAL A N 1
ATOM 783 C CA . VAL A 1 98 ? 13.165 3.974 -20.974 1.00 95.00 98 VAL A CA 1
ATOM 784 C C . VAL A 1 98 ? 11.681 4.061 -21.377 1.00 95.00 98 VAL A C 1
ATOM 786 O O . VAL A 1 98 ? 11.295 5.055 -22.003 1.00 95.00 98 VAL A O 1
ATOM 789 N N . PRO A 1 99 ? 10.857 3.040 -21.074 1.00 93.50 99 PRO A N 1
ATOM 790 C CA . PRO A 1 99 ? 9.447 3.021 -21.450 1.00 93.50 99 PRO A CA 1
ATOM 791 C C . PRO A 1 99 ? 8.593 3.875 -20.497 1.00 93.50 99 PRO A C 1
ATOM 793 O O . PRO A 1 99 ? 9.109 4.476 -19.553 1.00 93.50 99 PRO A O 1
ATOM 796 N N . SER A 1 100 ? 7.282 3.961 -20.749 1.00 94.81 100 SER A N 1
ATOM 797 C CA . SER A 1 100 ? 6.352 4.690 -19.872 1.00 94.81 100 SER A CA 1
ATOM 798 C C . SER A 1 100 ? 6.238 4.027 -18.492 1.00 94.81 100 SER A C 1
ATOM 800 O O . SER A 1 100 ? 6.481 2.831 -18.374 1.00 94.81 100 SER A O 1
ATOM 802 N N . GLU A 1 101 ? 5.846 4.764 -17.447 1.00 90.38 101 GLU A N 1
ATOM 803 C CA . GLU A 1 101 ? 5.751 4.223 -16.076 1.00 90.38 101 GLU A CA 1
ATOM 804 C C . GLU A 1 101 ? 4.888 2.956 -15.981 1.00 90.38 101 GLU A C 1
ATOM 806 O O . GLU A 1 101 ? 5.242 2.016 -15.278 1.00 90.38 101 GLU A O 1
ATOM 811 N N . THR A 1 102 ? 3.779 2.884 -16.723 1.00 90.50 102 THR A N 1
ATOM 812 C CA . THR A 1 102 ? 2.915 1.694 -16.732 1.00 90.50 102 THR A CA 1
ATOM 813 C C . THR A 1 102 ? 3.604 0.493 -17.379 1.00 90.50 102 THR A C 1
ATOM 815 O O . THR A 1 102 ? 3.505 -0.621 -16.871 1.00 90.50 102 THR A O 1
ATOM 818 N N . ASP A 1 103 ? 4.354 0.725 -18.454 1.00 92.50 103 ASP A N 1
ATOM 819 C CA . ASP A 1 103 ? 5.102 -0.319 -19.161 1.00 92.50 103 ASP A CA 1
ATOM 820 C C . ASP A 1 103 ? 6.372 -0.741 -18.403 1.00 92.50 103 ASP A C 1
ATOM 822 O O . ASP A 1 103 ? 6.976 -1.763 -18.722 1.00 92.50 103 ASP A O 1
ATOM 826 N N . GLN A 1 104 ? 6.789 0.023 -17.387 1.00 92.88 104 GLN A N 1
ATOM 827 C CA . GLN A 1 104 ? 7.880 -0.356 -16.487 1.00 92.88 104 GLN A CA 1
ATOM 828 C C . GLN A 1 104 ? 7.453 -1.407 -15.448 1.00 92.88 104 GLN A C 1
ATOM 830 O O . GLN A 1 104 ? 8.326 -2.042 -14.859 1.00 92.88 104 GLN A O 1
ATOM 835 N N . LEU A 1 105 ? 6.148 -1.644 -15.241 1.00 92.50 105 LEU A N 1
ATOM 836 C CA . LEU A 1 105 ? 5.594 -2.580 -14.243 1.00 92.50 105 LEU A CA 1
ATOM 837 C C . LEU A 1 105 ? 5.727 -4.064 -14.648 1.00 92.50 105 LEU A C 1
ATOM 839 O O . LEU A 1 105 ? 4.826 -4.877 -14.431 1.00 92.50 105 LEU A O 1
ATOM 843 N N . VAL A 1 106 ? 6.855 -4.431 -15.251 1.00 92.19 106 VAL A N 1
ATOM 844 C CA . VAL A 1 106 ? 7.162 -5.797 -15.676 1.00 92.19 106 VAL A CA 1
ATOM 845 C C . VAL A 1 106 ? 7.831 -6.545 -14.531 1.00 92.19 106 VAL A C 1
ATOM 847 O O . VAL A 1 106 ? 8.837 -6.097 -13.983 1.00 92.19 106 VAL A O 1
ATOM 850 N N . ILE A 1 107 ? 7.305 -7.723 -14.200 1.00 94.12 107 ILE A N 1
ATOM 851 C CA . ILE A 1 107 ? 7.898 -8.625 -13.209 1.00 94.12 107 ILE A CA 1
ATOM 852 C C . ILE A 1 107 ? 8.837 -9.586 -13.936 1.00 94.12 107 ILE A C 1
ATOM 854 O O . ILE A 1 107 ? 8.392 -10.505 -14.622 1.00 94.12 107 ILE A O 1
ATOM 858 N N . SER A 1 108 ? 10.141 -9.377 -13.789 1.00 94.31 108 SER A N 1
ATOM 859 C CA . SER A 1 108 ? 11.178 -10.235 -14.362 1.00 94.31 108 SER A CA 1
ATOM 860 C C . SER A 1 108 ? 12.473 -10.113 -13.563 1.00 94.31 108 SER A C 1
ATOM 862 O O . SER A 1 108 ? 12.646 -9.161 -12.809 1.00 94.31 108 SER A O 1
ATOM 864 N N . ARG A 1 109 ? 13.417 -11.038 -13.753 1.00 93.38 109 ARG A N 1
ATOM 865 C CA . ARG A 1 109 ? 14.727 -10.961 -13.081 1.00 93.38 109 ARG A CA 1
ATOM 866 C C . ARG A 1 109 ? 15.537 -9.723 -13.475 1.00 93.38 109 ARG A C 1
ATOM 868 O O . ARG A 1 109 ? 16.340 -9.257 -12.679 1.00 93.38 109 ARG A O 1
ATOM 875 N N . ASP A 1 110 ? 15.305 -9.185 -14.668 1.00 91.50 110 ASP A N 1
ATOM 876 C CA . ASP A 1 110 ? 16.061 -8.042 -15.186 1.00 91.50 110 ASP A CA 1
ATOM 877 C C . ASP A 1 110 ? 15.495 -6.702 -14.706 1.00 91.50 110 ASP A C 1
ATOM 879 O O . ASP A 1 110 ? 16.178 -5.681 -14.740 1.00 91.50 110 ASP A O 1
ATOM 883 N N . THR A 1 111 ? 14.235 -6.689 -14.272 1.00 93.75 111 THR A N 1
ATOM 884 C CA . THR A 1 111 ? 13.513 -5.465 -13.907 1.00 93.75 111 THR A CA 1
ATOM 885 C C . THR A 1 111 ? 13.402 -5.261 -12.406 1.00 93.75 111 THR A C 1
ATOM 887 O O . THR A 1 111 ? 13.050 -4.163 -11.978 1.00 93.75 111 THR A O 1
ATOM 890 N N . GLY A 1 112 ? 13.712 -6.272 -11.595 1.00 95.75 112 GLY A N 1
ATOM 891 C CA . GLY A 1 112 ? 13.611 -6.156 -10.151 1.00 95.75 112 GLY A CA 1
ATOM 892 C C . GLY A 1 112 ? 13.758 -7.473 -9.406 1.00 95.75 112 GLY A C 1
ATOM 893 O O . GLY A 1 112 ? 14.245 -8.474 -9.929 1.00 95.75 112 GLY A O 1
ATOM 894 N N . PHE A 1 113 ? 13.296 -7.464 -8.161 1.00 96.38 113 PHE A N 1
ATOM 895 C CA . PHE A 1 113 ? 13.362 -8.614 -7.267 1.00 96.38 113 PHE A CA 1
ATOM 896 C C . PHE A 1 113 ? 12.188 -8.629 -6.285 1.00 96.38 113 PHE A C 1
ATOM 898 O O . PHE A 1 113 ? 11.606 -7.593 -5.950 1.00 96.38 113 PHE A O 1
ATOM 905 N N . TRP A 1 114 ? 11.838 -9.821 -5.808 1.00 95.19 114 TRP A N 1
ATOM 906 C CA . TRP A 1 114 ? 10.889 -9.981 -4.710 1.00 95.19 114 TRP A CA 1
ATOM 907 C C . TRP A 1 114 ? 11.571 -9.620 -3.395 1.00 95.19 114 TRP A C 1
ATOM 909 O O . TRP A 1 114 ? 12.700 -10.035 -3.149 1.00 95.19 114 TRP A O 1
ATOM 919 N N . ARG A 1 115 ? 10.905 -8.826 -2.555 1.00 92.94 115 ARG A N 1
ATOM 920 C CA . ARG A 1 115 ? 11.428 -8.516 -1.223 1.00 92.94 115 ARG A CA 1
ATOM 921 C C . ARG A 1 115 ? 11.214 -9.705 -0.297 1.00 92.94 115 ARG A C 1
ATOM 923 O O . ARG A 1 115 ? 10.074 -10.029 0.016 1.00 92.94 115 ARG A O 1
ATOM 930 N N . ASP A 1 116 ? 12.304 -10.260 0.213 1.00 86.00 116 ASP A N 1
ATOM 931 C CA . ASP A 1 116 ? 12.252 -11.317 1.231 1.00 86.00 116 ASP A CA 1
ATOM 932 C C . ASP A 1 116 ? 12.028 -10.748 2.646 1.00 86.00 116 ASP A C 1
ATOM 934 O O . ASP A 1 116 ? 11.569 -11.447 3.547 1.00 86.00 116 ASP A O 1
ATOM 938 N N . PHE A 1 117 ? 12.295 -9.447 2.829 1.00 79.00 117 PHE A N 1
ATOM 939 C CA . PHE A 1 117 ? 12.091 -8.711 4.076 1.00 79.00 117 PHE A CA 1
ATOM 940 C C . PHE A 1 117 ? 11.338 -7.404 3.799 1.00 79.00 117 PHE A C 1
ATOM 942 O O . PHE A 1 117 ? 11.753 -6.595 2.963 1.00 79.00 117 PHE A O 1
ATOM 949 N N . GLY A 1 118 ? 10.219 -7.185 4.493 1.00 75.88 118 GLY A N 1
ATOM 950 C CA . GLY A 1 118 ? 9.382 -6.004 4.274 1.00 75.88 118 GLY A CA 1
ATOM 951 C C . GLY A 1 118 ? 8.048 -6.070 5.008 1.00 75.88 118 GLY A C 1
ATOM 952 O O . GLY A 1 118 ? 7.029 -6.399 4.416 1.00 75.88 118 GLY A O 1
ATOM 953 N N . PHE A 1 119 ? 8.045 -5.720 6.294 1.00 82.00 119 PHE A N 1
ATOM 954 C CA . PHE A 1 119 ? 6.847 -5.776 7.149 1.00 82.00 119 PHE A CA 1
ATOM 955 C C . PHE A 1 119 ? 6.121 -4.428 7.284 1.00 82.00 119 PHE A C 1
ATOM 957 O O . PHE A 1 119 ? 5.239 -4.281 8.125 1.00 82.00 119 PHE A O 1
ATOM 964 N N . GLY A 1 120 ? 6.503 -3.431 6.476 1.00 85.12 120 GLY A N 1
ATOM 965 C CA . GLY A 1 120 ? 5.886 -2.100 6.492 1.00 85.12 120 GLY A CA 1
ATOM 966 C C . GLY A 1 120 ? 4.500 -2.061 5.846 1.00 85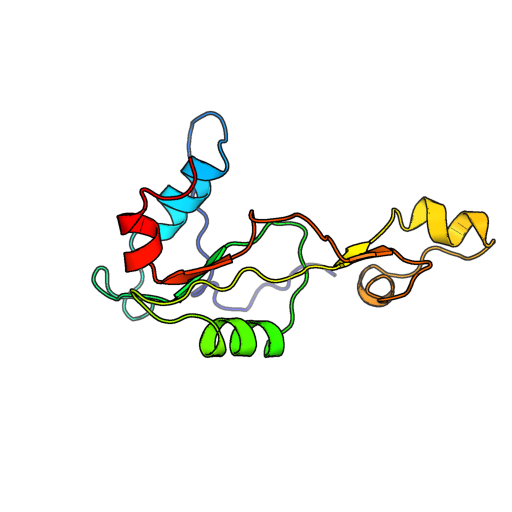.12 120 GLY A C 1
ATOM 967 O O . GLY A 1 120 ? 3.671 -1.238 6.220 1.00 85.12 120 GLY A O 1
ATOM 968 N N . MET A 1 121 ? 4.232 -2.980 4.915 1.00 92.69 121 MET A N 1
ATOM 969 C CA . MET A 1 121 ? 2.936 -3.120 4.263 1.00 92.69 121 MET A CA 1
ATOM 970 C C . MET A 1 121 ? 2.157 -4.275 4.873 1.00 92.69 121 MET A C 1
ATOM 972 O O . MET A 1 121 ? 2.708 -5.356 5.081 1.00 92.69 121 MET A O 1
ATOM 976 N N . THR A 1 122 ? 0.871 -4.073 5.145 1.00 95.38 122 THR A N 1
ATOM 977 C CA . THR A 1 122 ? 0.051 -5.111 5.780 1.00 95.38 122 THR A CA 1
ATOM 978 C C . THR A 1 122 ? -1.439 -4.897 5.567 1.00 95.38 122 THR A C 1
ATOM 980 O O . THR A 1 122 ? -1.910 -3.768 5.414 1.00 95.38 122 THR A O 1
ATOM 983 N N . CYS A 1 123 ? -2.177 -6.002 5.589 1.00 97.00 123 CYS A N 1
ATOM 984 C CA . CYS A 1 123 ? -3.624 -6.030 5.665 1.00 97.00 123 CYS A CA 1
ATOM 985 C C . CYS A 1 123 ? -4.058 -6.610 7.015 1.00 97.00 123 CYS A C 1
ATOM 987 O O . CYS A 1 123 ? -3.866 -7.798 7.296 1.00 97.00 123 CYS A O 1
ATOM 989 N N . GLN A 1 124 ? -4.656 -5.771 7.859 1.00 95.81 124 GLN A N 1
ATOM 990 C CA . GLN A 1 124 ? -5.083 -6.135 9.212 1.00 95.81 124 GLN A CA 1
ATOM 991 C C . GLN A 1 124 ? -6.315 -5.356 9.648 1.00 95.81 124 GLN A C 1
ATOM 993 O O . GLN A 1 124 ? -6.569 -4.253 9.169 1.00 95.81 124 GLN A O 1
ATOM 998 N N . TYR A 1 125 ? -7.085 -5.933 10.562 1.00 95.50 125 TYR A N 1
ATOM 999 C CA . TYR A 1 125 ? -8.256 -5.261 11.104 1.00 95.50 125 TYR A CA 1
ATOM 1000 C C . TYR A 1 125 ? -7.854 -4.126 12.048 1.00 95.50 125 TYR A C 1
ATOM 1002 O O . TYR A 1 125 ? -6.840 -4.214 12.747 1.00 95.50 125 TYR A O 1
ATOM 1010 N N . LYS A 1 126 ? -8.648 -3.050 12.067 1.00 93.38 126 LYS A N 1
ATOM 1011 C CA . LYS A 1 126 ? -8.429 -1.881 12.931 1.00 93.38 126 LYS A CA 1
ATOM 1012 C C . LYS A 1 126 ? -8.320 -2.300 14.397 1.00 93.38 126 LYS A C 1
ATOM 1014 O O . LYS A 1 126 ? -7.437 -1.813 15.099 1.00 93.38 126 LYS A O 1
ATOM 1019 N N . SER A 1 127 ? -9.167 -3.224 14.847 1.00 93.12 127 SER A N 1
ATOM 1020 C CA . SER A 1 127 ? -9.119 -3.772 16.206 1.00 93.12 127 SER A CA 1
ATOM 1021 C C . SER A 1 127 ? -7.771 -4.426 16.536 1.00 93.12 127 SER A C 1
ATOM 1023 O O . SER A 1 127 ? -7.215 -4.183 17.608 1.00 93.12 127 SER A O 1
ATOM 1025 N N . ASP A 1 128 ? -7.213 -5.205 15.607 1.00 94.38 128 ASP A N 1
ATOM 1026 C CA . ASP A 1 128 ? -5.916 -5.867 15.760 1.00 94.38 128 ASP A CA 1
ATOM 1027 C C . ASP A 1 128 ? -4.774 -4.851 15.797 1.00 94.38 128 ASP A C 1
ATOM 1029 O O . ASP A 1 128 ? -3.945 -4.902 16.706 1.00 94.38 128 ASP A O 1
ATOM 1033 N N . PHE A 1 129 ? -4.784 -3.886 14.872 1.00 93.31 129 PHE A N 1
ATOM 1034 C CA . PHE A 1 129 ? -3.793 -2.811 14.807 1.00 93.31 129 PHE A CA 1
ATOM 1035 C C . PHE A 1 129 ? -3.736 -1.998 16.109 1.00 93.31 129 PHE A C 1
ATOM 1037 O O . PHE A 1 129 ? -2.657 -1.747 16.644 1.00 93.31 129 PHE A O 1
ATOM 1044 N N . LEU A 1 130 ? -4.895 -1.619 16.657 1.00 90.88 130 LEU A N 1
ATOM 1045 C CA . LEU A 1 130 ? -4.963 -0.859 17.907 1.00 90.88 130 LEU A CA 1
ATOM 1046 C C . LEU A 1 130 ? -4.570 -1.705 19.125 1.00 90.88 130 LEU A C 1
ATOM 1048 O O . LEU A 1 130 ? -3.919 -1.194 20.038 1.00 90.88 130 LEU A O 1
ATOM 1052 N N . ARG A 1 131 ? -4.913 -3.002 19.138 1.00 91.19 131 ARG A N 1
ATOM 1053 C CA . ARG A 1 131 ? -4.570 -3.920 20.237 1.00 91.19 131 ARG A CA 1
ATOM 1054 C C . ARG A 1 131 ? -3.061 -4.080 20.408 1.00 91.19 131 ARG A C 1
ATOM 1056 O O . ARG A 1 131 ? -2.592 -4.152 21.540 1.00 91.19 131 ARG A O 1
ATOM 1063 N N . VAL A 1 132 ? -2.306 -4.093 19.310 1.00 89.06 132 VAL A N 1
ATOM 1064 C CA . VAL A 1 132 ? -0.834 -4.174 19.337 1.00 89.06 132 VAL A CA 1
ATOM 1065 C C . VAL A 1 132 ? -0.149 -2.808 19.468 1.00 89.06 132 VAL A C 1
ATOM 1067 O O . VAL A 1 132 ? 1.064 -2.730 19.352 1.00 89.06 132 VAL A O 1
ATOM 1070 N N . ARG A 1 133 ? -0.910 -1.737 19.750 1.00 83.56 133 ARG A N 1
ATOM 1071 C CA . ARG A 1 133 ? -0.442 -0.338 19.856 1.00 83.56 133 ARG A CA 1
ATOM 1072 C C . ARG A 1 133 ? 0.094 0.275 18.553 1.00 83.56 133 ARG A C 1
ATOM 1074 O O . ARG A 1 133 ? 0.654 1.369 18.589 1.00 83.56 133 ARG A O 1
ATOM 1081 N N . GLY A 1 134 ? -0.184 -0.349 17.411 1.00 75.38 134 GLY A N 1
ATOM 1082 C CA . GLY A 1 134 ? 0.271 0.083 16.091 1.00 75.38 134 GLY A CA 1
ATOM 1083 C C . GLY A 1 134 ? 1.681 -0.403 15.743 1.00 75.38 134 GLY A C 1
ATOM 1084 O O . GLY A 1 134 ? 2.150 -1.399 16.282 1.00 75.38 134 GLY A O 1
ATOM 1085 N N . PHE A 1 135 ? 2.336 0.279 14.802 1.00 69.50 135 PHE A N 1
ATOM 1086 C CA . PHE A 1 135 ? 3.778 0.129 14.582 1.00 69.50 135 PHE A CA 1
ATOM 1087 C C . PHE A 1 135 ? 4.509 1.053 15.565 1.00 69.50 135 PHE A C 1
ATOM 1089 O O . PHE A 1 135 ? 4.080 2.199 15.703 1.00 69.50 135 PHE A O 1
ATOM 1096 N N . GLU A 1 136 ? 5.555 0.569 16.240 1.00 58.78 136 GLU A N 1
ATOM 1097 C CA . GLU A 1 136 ? 6.473 1.420 17.023 1.00 58.78 136 GLU A CA 1
ATOM 1098 C C . GLU A 1 136 ? 7.430 2.204 16.114 1.00 58.78 136 GLU A C 1
ATOM 1100 O O . GLU A 1 136 ? 7.865 1.646 15.077 1.00 58.78 136 GLU A O 1
#

pLDDT: mean 86.11, std 15.74, range [31.83, 97.75]